Protein AF-A0A7C5J2A1-F1 (afdb_monomer)

Radius of gyration: 12.71 Å; Cα contacts (8 Å, |Δi|>4): 68; chains: 1; bounding box: 27×22×32 Å

Solvent-accessible surface area (backbone atoms only — not comparable to full-atom values): 3229 Å² total; per-residue (Å²): 128,40,72,48,82,38,59,42,64,59,48,40,51,50,32,54,78,70,48,75,88,35,63,46,99,86,65,46,83,45,32,23,62,52,51,46,52,52,52,52,54,54,61,47,68,42,89,63,37,77,46,74,46,70,92

Secondary structure (DSSP, 8-state):
-EEEEE-HHHHHHHHHHHSPP-B-TTS-B-HHHHHHHHHHHHHHTSTTEEEEEE-

Foldseek 3Di:
DDEAEAALVVQLVCQVVVHDFDADPVRDTCRSVVVSVVVLVVVCPDPPYDYYHHD

Structure (mmCIF, N/CA/C/O backbone):
data_AF-A0A7C5J2A1-F1
#
_entry.id   AF-A0A7C5J2A1-F1
#
loop_
_atom_site.group_PDB
_atom_site.id
_atom_site.type_symbol
_atom_site.label_atom_id
_atom_site.label_alt_id
_atom_site.label_comp_id
_atom_site.label_asym_id
_atom_site.label_entity_id
_atom_site.label_seq_id
_atom_site.pdbx_PDB_ins_code
_atom_site.Cartn_x
_atom_site.Cartn_y
_atom_site.Cartn_z
_atom_site.occupancy
_atom_site.B_iso_or_equiv
_atom_site.auth_seq_id
_atom_site.auth_comp_id
_atom_site.auth_asym_id
_atom_site.auth_atom_id
_atom_site.pdbx_PDB_model_num
ATOM 1 N N . MET A 1 1 ? 12.166 -1.078 -18.571 1.00 87.62 1 MET A N 1
ATOM 2 C CA . MET A 1 1 ? 10.874 -0.533 -18.106 1.00 87.62 1 MET A CA 1
ATOM 3 C C . MET A 1 1 ? 10.059 -1.670 -17.515 1.00 87.62 1 MET A C 1
ATOM 5 O O . MET A 1 1 ? 9.732 -2.594 -18.251 1.00 87.62 1 MET A O 1
ATOM 9 N N . LYS A 1 2 ? 9.783 -1.630 -16.209 1.00 96.88 2 LYS A N 1
ATOM 10 C CA . LYS A 1 2 ? 8.943 -2.604 -15.497 1.00 96.88 2 LYS A CA 1
ATOM 11 C C . LYS A 1 2 ? 7.724 -1.913 -14.879 1.00 96.88 2 LYS A C 1
ATOM 13 O O . LYS A 1 2 ? 7.798 -0.734 -14.512 1.00 96.88 2 LYS A O 1
ATOM 18 N N . VAL A 1 3 ? 6.626 -2.660 -14.792 1.00 97.31 3 VAL A N 1
ATOM 19 C CA . VAL A 1 3 ? 5.352 -2.235 -14.200 1.00 97.31 3 VAL A CA 1
ATOM 20 C C . VAL A 1 3 ? 4.902 -3.308 -13.216 1.00 97.31 3 VAL A C 1
ATOM 22 O O . VAL A 1 3 ? 4.867 -4.483 -13.578 1.00 97.31 3 VAL A O 1
ATOM 25 N N . HIS A 1 4 ? 4.545 -2.899 -12.000 1.00 97.81 4 HIS A N 1
ATOM 26 C CA . HIS A 1 4 ? 3.862 -3.764 -11.037 1.00 97.81 4 HIS A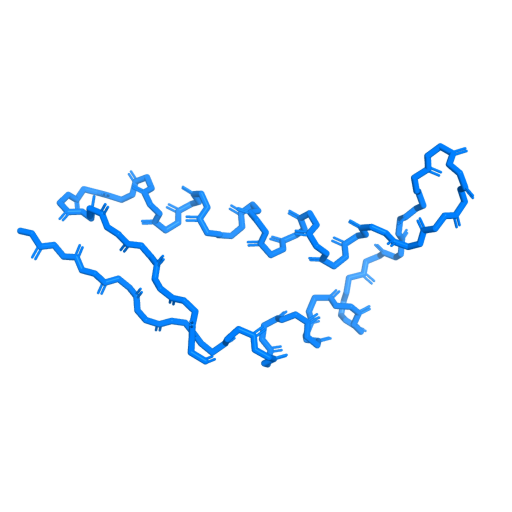 CA 1
ATOM 27 C C . HIS A 1 4 ? 2.351 -3.584 -11.180 1.00 97.81 4 HIS A C 1
ATOM 29 O O . HIS A 1 4 ? 1.869 -2.452 -11.161 1.00 97.81 4 HIS A O 1
ATOM 35 N N . LEU A 1 5 ? 1.612 -4.685 -11.322 1.00 97.81 5 LEU A N 1
ATOM 36 C CA . LEU A 1 5 ? 0.151 -4.693 -11.268 1.00 97.81 5 LEU A CA 1
ATOM 37 C C . LEU A 1 5 ? -0.278 -5.316 -9.943 1.00 97.81 5 LEU A C 1
ATOM 39 O O . LEU A 1 5 ? 0.066 -6.462 -9.655 1.00 97.81 5 LEU A O 1
ATOM 43 N N . VAL A 1 6 ? -0.998 -4.544 -9.142 1.00 97.94 6 VAL A N 1
ATOM 44 C CA . VAL A 1 6 ? -1.403 -4.907 -7.786 1.00 97.94 6 VAL A CA 1
ATOM 45 C C . VAL A 1 6 ? -2.920 -5.021 -7.735 1.00 97.94 6 VAL A C 1
ATOM 47 O O . VAL A 1 6 ? -3.621 -4.168 -8.273 1.00 97.94 6 VAL A O 1
ATOM 50 N N . ASP A 1 7 ? -3.427 -6.044 -7.051 1.00 98.00 7 ASP A N 1
ATOM 51 C CA . ASP A 1 7 ? -4.842 -6.116 -6.682 1.00 98.00 7 ASP A CA 1
ATOM 52 C C . ASP A 1 7 ? -5.123 -5.070 -5.596 1.00 98.00 7 ASP A C 1
ATOM 54 O O . ASP A 1 7 ? -4.790 -5.248 -4.419 1.00 98.00 7 ASP A O 1
ATOM 58 N N . GLY A 1 8 ? -5.684 -3.934 -6.008 1.00 96.56 8 GLY A N 1
ATOM 59 C CA . GLY A 1 8 ? -5.871 -2.796 -5.115 1.00 96.56 8 GLY A CA 1
ATOM 60 C C . GLY A 1 8 ? -6.956 -3.041 -4.074 1.00 96.56 8 GLY A C 1
ATOM 61 O O . GLY A 1 8 ? -6.836 -2.601 -2.927 1.00 96.56 8 GLY A O 1
ATOM 62 N N . THR A 1 9 ? -8.003 -3.766 -4.467 1.00 96.19 9 THR A N 1
ATOM 63 C CA . THR A 1 9 ? -9.153 -4.048 -3.604 1.00 96.19 9 THR A CA 1
ATOM 64 C C . THR A 1 9 ? -8.754 -4.999 -2.487 1.00 96.19 9 THR A C 1
ATOM 66 O O . THR A 1 9 ? -9.029 -4.730 -1.313 1.00 96.19 9 THR A O 1
ATOM 69 N N . TYR A 1 10 ? -8.052 -6.078 -2.836 1.00 96.69 10 TYR A N 1
ATOM 70 C CA . TYR A 1 10 ? -7.550 -7.027 -1.857 1.00 96.69 10 TYR A CA 1
ATOM 71 C C . TYR A 1 10 ? -6.509 -6.390 -0.937 1.00 96.69 10 TYR A C 1
ATOM 73 O O . TYR A 1 10 ? -6.605 -6.538 0.281 1.00 96.69 10 TYR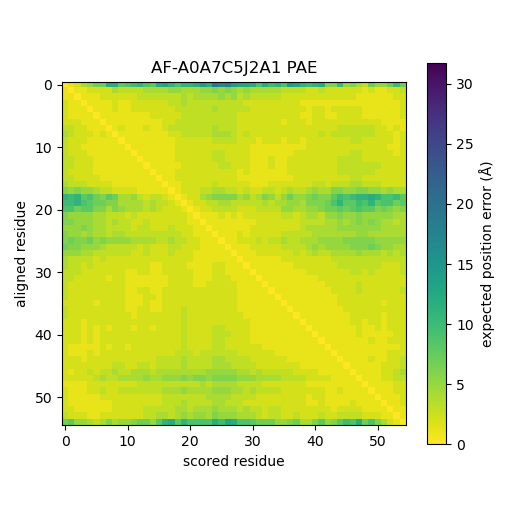 A O 1
ATOM 81 N N . GLU A 1 11 ? -5.543 -5.640 -1.475 1.00 97.19 11 GLU A N 1
ATOM 82 C CA . GLU A 1 11 ? -4.491 -5.039 -0.650 1.00 97.19 11 GLU A CA 1
ATOM 83 C C . GLU A 1 11 ? -5.037 -3.982 0.317 1.00 97.19 11 GLU A C 1
ATOM 85 O O . GLU A 1 11 ? -4.606 -3.930 1.473 1.00 97.19 11 GLU A O 1
ATOM 90 N N . LEU A 1 12 ? -6.028 -3.186 -0.099 1.00 96.12 12 LEU A N 1
ATOM 91 C CA . LEU A 1 12 ? -6.703 -2.244 0.793 1.00 96.12 12 LEU A CA 1
ATOM 92 C C . LEU A 1 12 ? -7.485 -2.973 1.893 1.00 96.12 12 LEU A C 1
ATOM 94 O O . LEU A 1 12 ? -7.383 -2.602 3.064 1.00 96.12 12 LEU A O 1
ATOM 98 N N . PHE A 1 13 ? -8.225 -4.028 1.538 1.00 96.69 13 PHE A N 1
ATOM 99 C CA . PHE A 1 13 ? -8.950 -4.860 2.500 1.00 96.69 13 PHE A CA 1
ATOM 100 C C . PHE A 1 13 ? -7.991 -5.497 3.516 1.00 96.69 13 PHE A C 1
ATOM 102 O O . PHE A 1 13 ? -8.180 -5.376 4.729 1.00 96.69 13 PHE A O 1
ATOM 109 N N . ARG A 1 14 ? -6.913 -6.123 3.034 1.00 96.00 14 ARG A N 1
ATOM 110 C CA . ARG A 1 14 ? -5.882 -6.756 3.862 1.00 96.00 14 ARG A CA 1
ATOM 111 C C . ARG A 1 14 ? -5.223 -5.752 4.805 1.00 96.00 14 ARG A C 1
ATOM 113 O O . ARG A 1 14 ? -5.005 -6.075 5.972 1.00 96.00 14 ARG A O 1
ATOM 120 N N . ALA A 1 15 ? -4.931 -4.541 4.332 1.00 95.62 15 ALA A N 1
ATOM 121 C CA . ALA A 1 15 ? -4.377 -3.471 5.157 1.00 95.62 15 ALA A CA 1
ATOM 122 C C . ALA A 1 15 ? -5.362 -3.001 6.242 1.00 95.62 15 ALA A C 1
ATOM 124 O O . ALA A 1 15 ? -4.969 -2.808 7.392 1.00 95.62 15 ALA A O 1
ATOM 125 N N . PHE A 1 16 ? -6.647 -2.870 5.903 1.00 96.25 16 PHE A N 1
ATOM 126 C CA . PHE A 1 16 ? -7.679 -2.419 6.839 1.00 96.25 16 PHE A CA 1
ATOM 127 C C . PHE A 1 16 ? -7.941 -3.419 7.967 1.00 96.25 16 PHE A C 1
ATOM 129 O O . PHE A 1 16 ? -8.014 -3.028 9.130 1.00 96.25 16 PHE A O 1
ATOM 136 N N . TYR A 1 17 ? -8.043 -4.710 7.644 1.00 95.94 17 TYR A N 1
ATOM 137 C CA . TYR A 1 17 ? -8.371 -5.744 8.630 1.00 95.94 17 TYR A CA 1
ATOM 138 C C . TYR A 1 17 ? -7.147 -6.407 9.279 1.00 95.94 17 TYR A C 1
ATOM 140 O O . TYR A 1 17 ? -7.285 -7.037 10.325 1.00 95.94 17 TYR A O 1
ATOM 148 N N . GLY A 1 18 ? -5.954 -6.276 8.690 1.00 92.56 18 GLY A N 1
ATOM 149 C CA . GLY A 1 18 ? -4.708 -6.838 9.227 1.00 92.56 18 GLY A CA 1
ATOM 150 C C . GLY A 1 18 ? -3.816 -5.839 9.975 1.00 92.56 18 GLY A C 1
ATOM 151 O O . GLY A 1 18 ? -2.926 -6.253 10.719 1.00 92.56 18 GLY A O 1
ATOM 152 N N . GLY A 1 19 ? -4.007 -4.533 9.768 1.00 85.62 19 GLY A N 1
ATOM 153 C CA . GLY A 1 19 ? -3.200 -3.472 10.372 1.00 85.62 19 GLY A CA 1
ATOM 154 C C . GLY 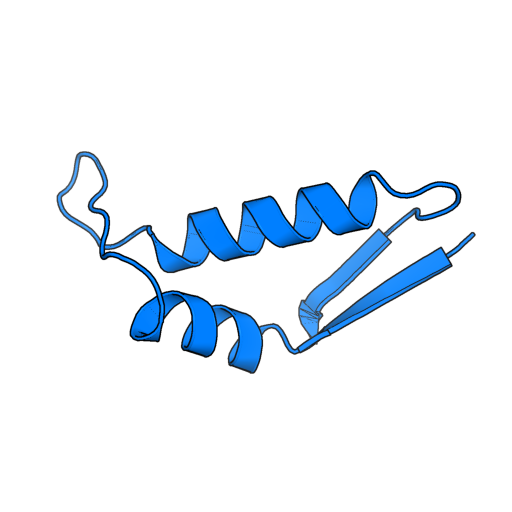A 1 19 ? -3.702 -2.999 11.741 1.00 85.62 19 GLY A C 1
ATOM 155 O O . GLY A 1 19 ? -4.816 -3.290 12.169 1.00 85.62 19 GLY A O 1
ATOM 156 N N . ARG A 1 20 ? -2.878 -2.206 12.441 1.00 87.44 20 ARG A N 1
ATOM 157 C CA . ARG A 1 20 ? -3.349 -1.443 13.609 1.00 87.44 20 ARG A CA 1
ATOM 158 C C . ARG A 1 20 ? -4.161 -0.234 13.122 1.00 87.44 20 ARG A C 1
ATOM 160 O O . ARG A 1 20 ? -3.612 0.537 12.330 1.00 87.44 20 ARG A O 1
ATOM 167 N N . PRO A 1 21 ? -5.398 -0.019 13.613 1.00 90.44 21 PRO A N 1
ATOM 168 C CA . PRO A 1 21 ? -6.202 1.133 13.221 1.00 90.44 21 PRO A CA 1
ATOM 169 C C . PRO A 1 21 ? -5.480 2.438 13.526 1.00 90.44 21 PRO A C 1
ATOM 171 O O . PRO A 1 21 ? -4.860 2.580 14.586 1.00 90.44 21 PRO A O 1
ATOM 174 N N . ARG A 1 22 ? -5.594 3.418 12.630 1.00 95.94 22 ARG A N 1
ATOM 175 C CA . ARG A 1 22 ? -5.018 4.741 12.865 1.00 95.94 22 ARG A CA 1
ATOM 176 C C . ARG A 1 22 ? -5.960 5.823 12.390 1.00 95.94 22 ARG A C 1
ATOM 178 O O . ARG A 1 22 ? -6.457 5.779 11.270 1.00 95.94 22 ARG A O 1
ATOM 185 N N . LYS A 1 23 ? -6.178 6.811 13.252 1.00 97.44 23 LYS A N 1
ATOM 186 C CA . LYS A 1 23 ? -7.086 7.920 12.977 1.00 97.44 23 LYS A CA 1
ATOM 187 C C . LYS A 1 23 ? -6.332 9.160 12.511 1.00 97.44 23 LYS A C 1
ATOM 189 O O . LYS A 1 23 ? -5.232 9.431 12.991 1.00 97.44 23 LYS A O 1
ATOM 194 N N . GLY A 1 24 ? -6.926 9.884 11.570 1.00 96.81 24 GLY A N 1
ATOM 195 C CA . GLY A 1 24 ? -6.488 11.214 11.167 1.00 96.81 24 GLY A CA 1
ATOM 196 C C . GLY A 1 24 ? -6.899 12.288 12.183 1.00 96.81 24 GLY A C 1
ATOM 197 O O . GLY A 1 24 ? -7.587 11.980 13.161 1.00 96.81 24 GLY A O 1
ATOM 198 N N . PRO A 1 25 ? -6.513 13.556 11.953 1.00 97.31 25 PRO A N 1
ATOM 199 C CA . PRO A 1 25 ? -6.872 14.679 12.826 1.00 97.31 25 PRO A CA 1
ATOM 200 C C . PRO A 1 25 ? -8.385 14.883 13.002 1.00 97.31 25 PRO A C 1
ATOM 202 O O . PRO A 1 25 ? -8.822 15.394 14.026 1.00 97.31 25 PRO A O 1
ATOM 205 N N . ASP A 1 26 ? -9.185 14.456 12.023 1.00 97.25 26 ASP A N 1
ATOM 206 C CA . ASP A 1 26 ? -10.652 14.504 12.031 1.00 97.25 26 ASP A CA 1
ATOM 207 C C . ASP A 1 26 ? -11.304 13.230 12.607 1.00 97.25 26 ASP A C 1
ATOM 209 O O . ASP A 1 26 ? -12.523 13.069 12.567 1.00 97.25 26 ASP A O 1
ATOM 213 N N . GLY A 1 27 ? -10.500 12.300 13.131 1.00 97.25 27 GLY A N 1
ATOM 214 C CA . GLY A 1 27 ? -10.963 11.049 13.724 1.00 97.25 27 GLY A CA 1
ATOM 215 C C . GLY A 1 27 ? -11.282 9.927 12.728 1.00 97.25 27 GLY A C 1
ATOM 216 O O . GLY A 1 27 ? -11.630 8.830 13.178 1.00 97.25 27 GLY A O 1
ATOM 217 N N . ARG A 1 28 ? -11.148 10.145 11.411 1.00 96.94 28 ARG A N 1
ATOM 218 C CA . ARG A 1 28 ? -11.406 9.115 10.387 1.00 96.94 28 ARG A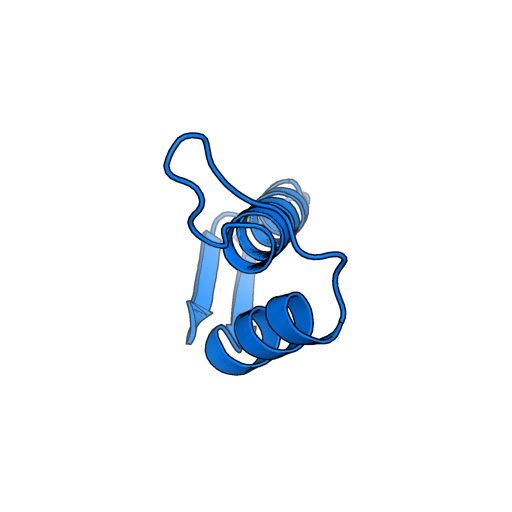 CA 1
ATOM 219 C C . ARG A 1 28 ? -10.290 8.079 10.325 1.00 96.94 28 ARG A C 1
ATOM 221 O O . ARG A 1 28 ? -9.129 8.407 10.552 1.00 96.94 28 ARG A O 1
ATOM 228 N N . GLU A 1 29 ? -10.634 6.835 10.000 1.00 96.62 29 GLU A N 1
ATOM 229 C CA . GLU A 1 29 ? -9.647 5.776 9.746 1.00 96.62 29 GLU A CA 1
ATOM 230 C C . GLU A 1 29 ? -8.818 6.123 8.496 1.00 96.62 29 GLU A C 1
ATOM 232 O O . GLU A 1 29 ? -9.371 6.480 7.458 1.00 96.62 29 GLU A O 1
ATOM 237 N N . VAL A 1 30 ? -7.491 6.065 8.622 1.00 97.12 30 VAL A N 1
ATOM 238 C CA . VAL A 1 30 ? -6.520 6.367 7.553 1.00 97.12 30 VAL A CA 1
ATOM 239 C C . VAL A 1 30 ? -5.340 5.385 7.536 1.00 97.12 30 VAL A C 1
ATOM 241 O O . VAL A 1 30 ? -4.346 5.602 6.835 1.00 97.12 30 VAL A O 1
ATOM 244 N N . GLY A 1 31 ? -5.369 4.350 8.374 1.00 96.56 31 GLY A N 1
ATOM 245 C CA . GLY A 1 31 ? -4.316 3.353 8.513 1.00 96.56 31 GLY A CA 1
ATOM 246 C C . GLY A 1 31 ? -4.162 2.526 7.247 1.00 96.56 31 GLY A C 1
ATOM 247 O O . GLY A 1 31 ? -3.052 2.451 6.717 1.00 96.56 31 GLY A O 1
ATOM 248 N N . ALA A 1 32 ? -5.269 2.001 6.720 1.00 96.81 32 ALA A N 1
ATOM 249 C CA . ALA A 1 32 ? -5.250 1.160 5.525 1.00 96.81 32 ALA A CA 1
ATOM 250 C C . ALA A 1 32 ? -4.696 1.913 4.309 1.00 96.81 32 ALA A C 1
ATOM 252 O O . ALA A 1 32 ? -3.773 1.445 3.644 1.00 96.81 32 ALA A O 1
ATOM 253 N N . THR A 1 33 ? -5.188 3.134 4.079 1.00 95.56 33 THR A N 1
ATOM 254 C CA . THR A 1 33 ? -4.743 3.988 2.971 1.00 95.56 33 THR A CA 1
ATOM 255 C C . THR A 1 33 ? -3.256 4.315 3.071 1.00 95.56 33 THR A C 1
ATOM 257 O O . THR A 1 33 ? -2.536 4.214 2.080 1.00 95.56 33 THR A O 1
ATOM 260 N N . GLN A 1 34 ? -2.753 4.675 4.256 1.00 95.81 34 GLN A N 1
ATOM 261 C CA . GLN A 1 34 ? -1.326 4.972 4.397 1.00 95.81 34 GLN A CA 1
ATOM 262 C C . GLN A 1 34 ? -0.443 3.734 4.262 1.00 95.81 34 GLN A C 1
ATOM 264 O O . GLN A 1 34 ? 0.639 3.830 3.681 1.00 95.81 34 GLN A O 1
ATOM 269 N N . GLN A 1 35 ? -0.887 2.580 4.762 1.00 95.56 35 GLN A N 1
ATOM 270 C CA . GLN A 1 35 ? -0.157 1.331 4.580 1.00 95.56 35 GLN A CA 1
ATOM 271 C C . GLN A 1 35 ? -0.081 0.952 3.098 1.00 95.56 35 GLN A C 1
ATOM 273 O O . GLN A 1 35 ? 1.012 0.655 2.618 1.00 95.56 35 GLN A O 1
ATOM 278 N N . LEU A 1 36 ? -1.200 1.033 2.371 1.00 96.06 36 LEU A N 1
ATOM 279 C CA . LEU A 1 36 ? -1.253 0.768 0.935 1.00 96.06 36 LEU A CA 1
ATOM 280 C C . LEU A 1 36 ? -0.280 1.675 0.170 1.00 96.06 36 LEU A C 1
ATOM 282 O O . LEU A 1 36 ? 0.568 1.181 -0.570 1.00 96.06 36 LEU A O 1
ATOM 286 N N . MET A 1 37 ? -0.329 2.989 0.411 1.00 96.62 37 MET A N 1
ATOM 287 C CA . MET A 1 37 ? 0.561 3.950 -0.255 1.00 96.62 37 MET A CA 1
ATOM 288 C C . MET A 1 37 ? 2.037 3.689 0.055 1.00 96.62 37 MET A C 1
ATOM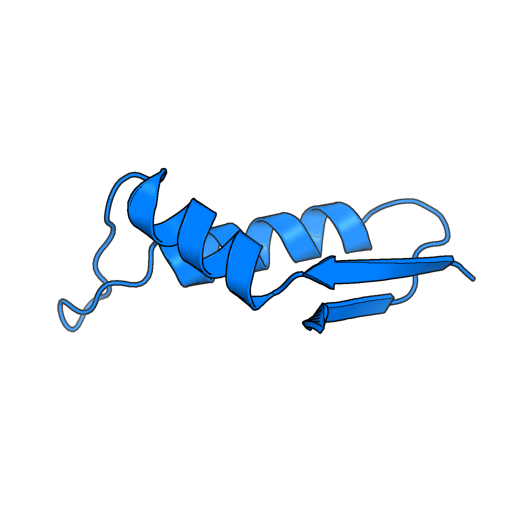 290 O O . MET A 1 37 ? 2.875 3.755 -0.843 1.00 96.62 37 MET A O 1
ATOM 294 N N . ARG A 1 38 ? 2.372 3.332 1.302 1.00 96.50 38 ARG A N 1
ATOM 295 C CA . ARG A 1 38 ? 3.748 2.977 1.671 1.00 96.50 38 ARG A CA 1
ATOM 296 C C . ARG A 1 38 ? 4.239 1.750 0.903 1.00 96.50 38 ARG A C 1
ATOM 298 O O . ARG A 1 38 ? 5.379 1.759 0.449 1.00 96.50 38 ARG A O 1
ATOM 305 N N . SER A 1 39 ? 3.400 0.730 0.729 1.00 96.06 39 SER A N 1
ATOM 306 C CA . SER A 1 39 ? 3.740 -0.450 -0.075 1.00 96.06 39 SER A CA 1
ATOM 307 C C . SER A 1 39 ? 3.974 -0.096 -1.547 1.00 96.06 39 SER A C 1
ATOM 309 O O . SER A 1 39 ? 4.944 -0.567 -2.132 1.00 96.06 39 SER A O 1
ATOM 311 N N . MET A 1 40 ? 3.153 0.785 -2.132 1.00 97.81 40 MET A N 1
ATOM 312 C CA . MET A 1 40 ? 3.338 1.224 -3.524 1.00 97.81 40 MET A CA 1
ATOM 313 C C . MET A 1 40 ? 4.658 1.983 -3.712 1.00 97.81 40 MET A C 1
ATOM 315 O O . MET A 1 40 ? 5.361 1.756 -4.692 1.00 97.81 40 MET A O 1
ATOM 319 N N . LEU A 1 41 ? 5.031 2.842 -2.755 1.00 98.06 41 LEU A N 1
ATOM 320 C CA . LEU A 1 41 ? 6.309 3.562 -2.788 1.00 98.06 41 LEU A CA 1
ATOM 321 C C . LEU A 1 41 ? 7.514 2.620 -2.703 1.00 98.06 41 LEU A C 1
ATOM 323 O O . LEU A 1 41 ? 8.516 2.863 -3.369 1.00 98.06 41 LEU A O 1
ATOM 327 N N . VAL A 1 42 ? 7.416 1.541 -1.919 1.00 98.19 42 VAL A N 1
ATOM 328 C CA . VAL A 1 42 ? 8.466 0.513 -1.860 1.00 98.19 42 VAL A CA 1
ATOM 329 C C . VAL A 1 42 ? 8.624 -0.162 -3.221 1.00 98.19 42 VAL A C 1
ATOM 331 O O . VAL A 1 42 ? 9.735 -0.197 -3.740 1.00 98.19 42 VAL A O 1
ATOM 334 N N . LEU A 1 43 ? 7.527 -0.612 -3.836 1.00 97.94 43 LEU A N 1
ATOM 335 C CA . LEU A 1 43 ? 7.561 -1.241 -5.162 1.00 97.94 43 LEU A CA 1
ATOM 336 C C . LEU A 1 43 ? 8.105 -0.296 -6.240 1.00 97.94 43 LEU A C 1
ATOM 338 O O . LEU A 1 43 ? 8.883 -0.705 -7.094 1.00 97.94 43 LEU A O 1
ATOM 342 N N . LEU A 1 44 ? 7.723 0.982 -6.189 1.00 98.12 44 LEU A N 1
ATOM 343 C CA . LEU A 1 44 ? 8.194 1.991 -7.137 1.00 98.12 44 LEU A CA 1
ATOM 344 C C . LEU A 1 44 ? 9.682 2.332 -6.953 1.00 98.12 44 LEU A C 1
ATOM 346 O O . LEU A 1 44 ? 10.316 2.791 -7.895 1.00 98.12 44 LEU A O 1
ATOM 350 N N . SER A 1 45 ? 10.241 2.120 -5.757 1.00 97.81 45 SER A N 1
ATOM 351 C CA . SER A 1 45 ? 11.659 2.379 -5.474 1.00 97.81 45 SER A CA 1
ATOM 352 C C . SER A 1 45 ? 12.611 1.305 -6.015 1.00 97.81 45 SER A C 1
ATOM 354 O O . SER A 1 45 ? 13.828 1.485 -5.971 1.00 97.81 45 SER A O 1
ATOM 356 N N . GLU A 1 46 ? 12.078 0.189 -6.516 1.00 97.88 46 GLU A N 1
ATOM 357 C CA . GLU A 1 46 ? 12.880 -0.888 -7.088 1.00 97.88 46 GLU A CA 1
ATOM 358 C C . GLU A 1 46 ? 13.554 -0.469 -8.410 1.00 97.88 46 GLU A C 1
ATOM 360 O O . GLU A 1 46 ? 12.966 0.262 -9.213 1.00 97.88 46 GLU A O 1
ATOM 365 N N . PRO A 1 47 ? 14.771 -0.972 -8.701 1.00 97.69 47 PRO A N 1
ATOM 366 C CA . PRO A 1 47 ? 15.444 -0.696 -9.965 1.00 97.69 47 PRO A CA 1
ATOM 367 C C . PRO A 1 47 ? 14.603 -1.088 -11.188 1.00 97.69 47 PRO A C 1
ATOM 369 O O . PRO A 1 47 ? 13.982 -2.153 -11.238 1.00 97.69 47 PRO A O 1
ATOM 372 N N . ASP A 1 48 ? 14.634 -0.230 -12.208 1.00 96.69 48 ASP A N 1
ATOM 373 C CA . ASP A 1 48 ? 13.936 -0.378 -13.494 1.00 96.69 48 ASP A CA 1
ATOM 374 C C . ASP A 1 48 ? 12.396 -0.357 -13.441 1.00 96.69 48 ASP A C 1
ATOM 376 O O . ASP A 1 48 ? 11.753 -0.489 -14.497 1.00 96.69 48 ASP A O 1
ATOM 380 N N . VAL A 1 49 ? 11.7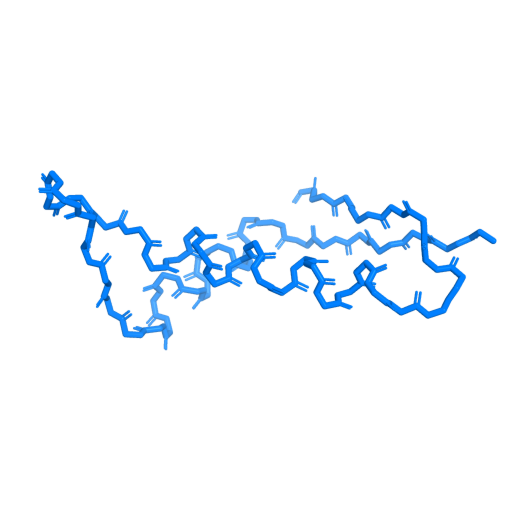91 -0.175 -12.260 1.00 98.31 49 VAL A N 1
ATOM 381 C CA . VAL A 1 49 ? 10.347 0.041 -12.105 1.00 98.31 49 VAL A CA 1
ATOM 382 C C . VAL A 1 49 ? 10.015 1.492 -12.423 1.00 98.31 49 VAL A C 1
ATOM 384 O O . VAL A 1 49 ? 10.662 2.426 -11.966 1.00 98.31 49 VAL A O 1
ATOM 387 N N . SER A 1 50 ? 8.994 1.675 -13.253 1.00 97.62 50 SER A N 1
ATOM 388 C CA . SER A 1 50 ? 8.550 3.000 -13.707 1.00 97.62 50 SER A CA 1
ATOM 389 C C . SER A 1 50 ? 7.130 3.335 -13.264 1.00 97.62 50 SER A C 1
ATOM 391 O O . SER A 1 50 ? 6.787 4.506 -13.153 1.00 97.62 50 SER A O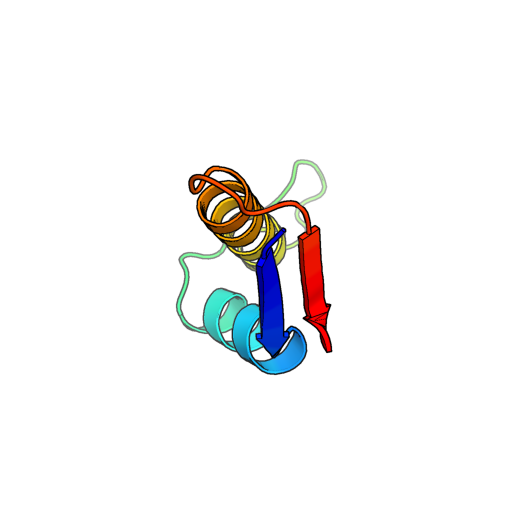 1
ATOM 393 N N . HIS A 1 51 ? 6.305 2.312 -13.025 1.00 97.88 51 HIS A N 1
ATOM 394 C CA . HIS A 1 51 ? 4.894 2.462 -12.697 1.00 97.88 51 HIS A CA 1
ATOM 395 C C . HIS A 1 51 ? 4.448 1.348 -11.751 1.00 97.88 51 HIS A C 1
ATOM 397 O O . HIS A 1 51 ? 4.922 0.211 -11.834 1.00 97.88 51 HIS A O 1
ATOM 403 N N . VAL A 1 52 ? 3.471 1.675 -10.913 1.00 98.12 52 VAL A N 1
ATOM 404 C CA . VAL A 1 52 ? 2.683 0.713 -10.146 1.00 98.12 52 VAL A CA 1
ATOM 405 C C . VAL A 1 52 ? 1.216 1.015 -10.433 1.00 98.12 52 VAL A C 1
ATOM 407 O O . VAL A 1 52 ? 0.776 2.149 -10.252 1.00 98.12 52 VAL A O 1
ATOM 410 N N . GLY A 1 53 ? 0.487 0.028 -10.943 1.00 97.00 53 GLY A N 1
ATOM 411 C CA . GLY A 1 53 ? -0.939 0.121 -11.239 1.00 97.00 53 GLY A CA 1
ATOM 412 C C . GLY A 1 53 ? -1.750 -0.700 -10.247 1.00 97.00 53 GLY A C 1
ATOM 413 O O . GLY A 1 53 ? -1.338 -1.797 -9.873 1.00 97.00 53 GLY A O 1
ATOM 414 N N . LEU A 1 54 ? -2.902 -0.171 -9.843 1.00 96.25 54 LEU A N 1
ATOM 415 C CA . LEU A 1 54 ? -3.901 -0.911 -9.081 1.00 96.25 54 LEU A CA 1
ATOM 416 C C . LEU A 1 54 ? -5.035 -1.289 -10.041 1.00 96.25 54 LEU A C 1
ATOM 418 O O . LEU A 1 54 ? -5.532 -0.413 -10.753 1.00 96.25 54 LEU A O 1
ATOM 422 N N . ALA A 1 55 ? -5.4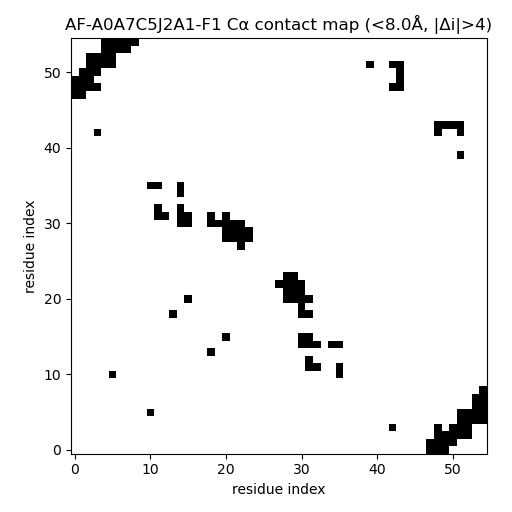02 -2.570 -10.064 1.00 89.00 55 ALA A N 1
ATOM 423 C CA . ALA A 1 55 ? -6.561 -3.099 -10.786 1.00 89.00 55 ALA A CA 1
ATOM 424 C C . ALA A 1 55 ? -7.653 -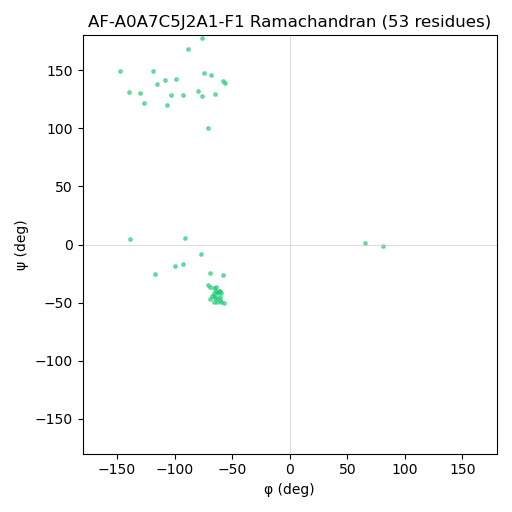3.569 -9.820 1.00 89.00 55 ALA A C 1
ATOM 426 O O . ALA A 1 55 ? -7.317 -3.889 -8.651 1.00 89.00 55 ALA A O 1
#

Sequence (55 aa):
MKVHLVDGTYELFRAFYGGRPRKGPDGREVGATQQLMRSMLVLLSEPDVSHVGLA

Mean predicted aligned error: 2.55 Å

pLDDT: mean 96.1, std 2.77, range [85.62, 98.31]